Protein AF-A0AA40VVQ8-F1 (afdb_monomer_lite)

Foldseek 3Di:
DDDDDDDDDPPPADDQPDDAQFAFPQAGFHDKDWDQDPPPPPPDHTFIWTWGQGPVHNVDTDIDGSVVTGTDDPVRVVVVVVVVVVVVVVVVVVVVVVVVCVVVVVVPPPPDPDPDDDD

Sequence (119 aa):
MSHLQNITVPSHWPLPKYSLGQPTQKGIIVGIQYYPDDLMALTGSGYWRYAVVDKNDYSEISHLSEQKIQPLTPQEISAELHVEIEAHQQKISILQATFRSVEFGSVELTNTCSNNAQA

pLDDT: mean 81.81, std 18.88, range [38.44, 98.25]

Radius of gyration: 27.86 Å; chains: 1; bounding box: 62×31×94 Å

Organism: NCBI:txid2593771

Secondary structure (DSSP, 8-state):
-------PPPTTSPPPSS-TT-EETTEEEEEEEEEPPPTT-TT---EEEEEEEESS-TT-EEEEEGGG--BPPHHHHHHHHHHHHHHHHHHHHHHHHHHHHHHHHTTGGGSSSS-----

Structure (mmCIF, N/CA/C/O backbone):
data_AF-A0AA40VVQ8-F1
#
_entry.id   AF-A0AA40VVQ8-F1
#
loop_
_atom_site.group_PDB
_atom_site.id
_atom_site.type_symbol
_atom_site.label_atom_id
_atom_site.label_alt_id
_atom_site.label_comp_id
_atom_site.label_asym_id
_atom_site.label_entity_id
_atom_site.label_seq_id
_atom_site.pdbx_PDB_ins_code
_atom_site.Cartn_x
_atom_site.Cartn_y
_atom_site.Cartn_z
_atom_site.occupancy
_atom_site.B_iso_or_equiv
_atom_site.auth_seq_id
_atom_site.auth_comp_id
_atom_site.auth_asym_id
_atom_site.auth_atom_id
_atom_site.pdbx_PDB_model_num
ATOM 1 N N . MET A 1 1 ? -7.291 -21.180 7.375 1.00 38.44 1 MET A N 1
ATOM 2 C CA . MET A 1 1 ? -6.007 -21.244 6.648 1.00 38.44 1 MET A CA 1
ATOM 3 C C . MET A 1 1 ? -6.253 -20.662 5.269 1.00 38.44 1 MET A C 1
ATOM 5 O O . MET A 1 1 ? -6.977 -21.269 4.494 1.00 38.44 1 MET A O 1
ATOM 9 N N . SER A 1 2 ? -5.787 -19.446 5.003 1.00 49.19 2 SER A N 1
ATOM 10 C CA . SER A 1 2 ? -5.876 -18.828 3.677 1.00 49.19 2 SER A CA 1
ATOM 11 C C . SER A 1 2 ? -4.882 -19.520 2.741 1.00 49.19 2 SER A C 1
ATOM 13 O O . SER A 1 2 ? -3.703 -19.641 3.066 1.00 49.19 2 SER A O 1
ATOM 15 N N . HIS A 1 3 ? -5.358 -20.017 1.598 1.00 56.19 3 HIS A N 1
ATOM 16 C CA . HIS A 1 3 ? -4.492 -20.545 0.547 1.00 56.19 3 HIS A CA 1
ATOM 17 C C . HIS A 1 3 ? -3.679 -19.388 -0.045 1.00 56.19 3 HIS A C 1
ATOM 19 O O . HIS A 1 3 ? -4.252 -18.440 -0.578 1.00 56.19 3 HIS A O 1
ATOM 25 N N . LEU A 1 4 ? -2.350 -19.454 0.057 1.00 56.78 4 LEU A N 1
ATOM 26 C CA . LEU A 1 4 ? -1.464 -18.539 -0.658 1.00 56.78 4 LEU A CA 1
ATOM 27 C C . LEU A 1 4 ? -1.548 -18.870 -2.149 1.00 56.78 4 LEU A C 1
ATOM 29 O O . LEU A 1 4 ? -1.084 -19.919 -2.596 1.00 56.78 4 LEU A O 1
ATOM 33 N N . GLN A 1 5 ? -2.188 -17.991 -2.911 1.00 62.41 5 GLN A N 1
ATOM 34 C CA . GLN A 1 5 ? -2.242 -18.094 -4.358 1.00 62.41 5 GLN A CA 1
ATOM 35 C C . GLN A 1 5 ? -0.923 -17.543 -4.911 1.00 62.41 5 GLN A C 1
ATOM 37 O O . GLN A 1 5 ? -0.695 -16.336 -4.916 1.00 62.41 5 GLN A O 1
ATOM 42 N N . ASN A 1 6 ? -0.023 -18.437 -5.325 1.00 69.50 6 ASN A N 1
ATOM 43 C CA . ASN A 1 6 ? 1.221 -18.039 -5.977 1.00 69.50 6 ASN A CA 1
ATOM 44 C C . ASN A 1 6 ? 0.897 -17.468 -7.360 1.00 69.50 6 ASN A C 1
ATOM 46 O O . ASN A 1 6 ? 0.503 -18.198 -8.268 1.00 69.50 6 ASN A O 1
ATOM 50 N N . ILE A 1 7 ? 1.067 -16.158 -7.517 1.00 69.19 7 ILE A N 1
ATOM 51 C CA . ILE A 1 7 ? 0.998 -15.496 -8.817 1.00 69.19 7 ILE A CA 1
ATOM 52 C C . ILE A 1 7 ? 2.348 -15.719 -9.501 1.00 69.19 7 ILE A C 1
ATOM 54 O O . ILE 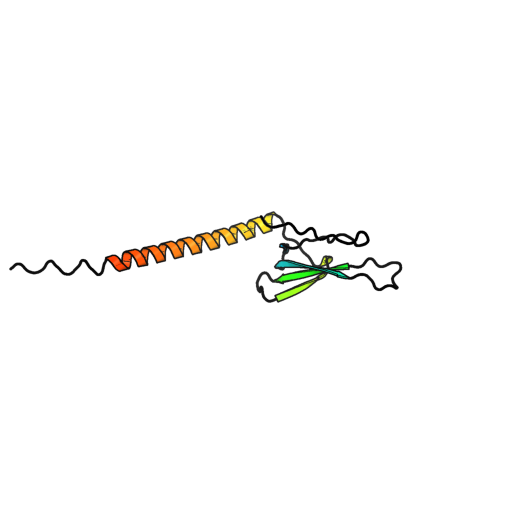A 1 7 ? 3.380 -15.250 -9.024 1.00 69.19 7 ILE A O 1
ATOM 58 N N . THR A 1 8 ? 2.361 -16.469 -10.602 1.00 74.94 8 THR A N 1
ATOM 59 C CA . THR A 1 8 ? 3.577 -16.680 -11.396 1.00 74.94 8 THR A CA 1
ATOM 60 C C . THR A 1 8 ? 3.708 -15.571 -12.431 1.00 74.94 8 THR A C 1
ATOM 62 O O . THR A 1 8 ? 2.871 -15.441 -13.322 1.00 74.94 8 THR A O 1
ATOM 65 N N . VAL A 1 9 ? 4.771 -14.776 -12.322 1.00 80.50 9 VAL A N 1
ATOM 66 C CA . VAL A 1 9 ? 5.149 -13.797 -13.346 1.00 80.50 9 VAL A CA 1
ATOM 67 C C . VAL A 1 9 ? 5.845 -14.541 -14.497 1.00 80.50 9 VAL A C 1
ATOM 69 O O . VAL A 1 9 ? 6.708 -15.380 -14.223 1.00 80.50 9 VAL A O 1
ATOM 72 N N . PRO A 1 10 ? 5.494 -14.280 -15.772 1.00 82.75 10 PRO A N 1
ATOM 73 C CA . PRO A 1 10 ? 6.199 -14.853 -16.913 1.00 82.75 10 PRO A CA 1
ATOM 74 C C . PRO A 1 10 ? 7.710 -14.614 -16.830 1.00 82.75 10 PRO A C 1
ATOM 76 O O . PRO A 1 10 ? 8.155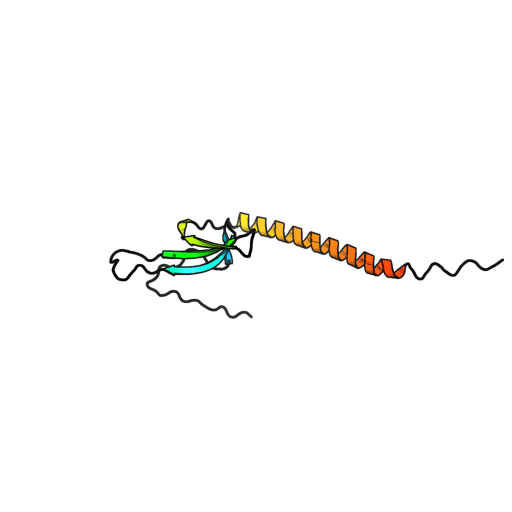 -13.511 -16.532 1.00 82.75 10 PRO A O 1
ATOM 79 N N . SER A 1 11 ? 8.510 -15.634 -17.141 1.00 78.88 11 SER A N 1
ATOM 80 C CA . SER A 1 11 ? 9.973 -15.614 -16.957 1.00 78.88 11 SER A CA 1
ATOM 81 C C . SER A 1 11 ? 10.716 -14.540 -17.758 1.00 78.88 11 SER A C 1
ATOM 83 O O . SER A 1 11 ? 11.844 -14.199 -17.421 1.00 78.88 11 SER A O 1
ATOM 85 N N . HIS A 1 12 ? 10.103 -14.027 -18.824 1.00 81.12 12 HIS A N 1
ATOM 86 C CA . HIS A 1 12 ? 10.668 -12.980 -19.671 1.00 81.12 12 HIS A CA 1
ATOM 87 C C . HIS A 1 12 ? 10.298 -11.565 -19.204 1.00 81.12 12 HIS A C 1
ATOM 89 O O . HIS A 1 12 ? 10.764 -10.596 -19.798 1.00 81.12 12 HIS A O 1
ATOM 95 N N . TRP A 1 13 ? 9.460 -11.425 -18.170 1.00 83.69 13 TRP A N 1
ATOM 96 C CA . TRP A 1 13 ? 9.147 -10.128 -17.573 1.00 83.69 13 TRP A CA 1
ATOM 97 C C . TRP A 1 13 ? 10.117 -9.838 -16.427 1.00 83.69 13 TRP A C 1
ATOM 99 O O . TRP A 1 13 ? 10.438 -10.741 -15.648 1.00 83.69 13 TRP A O 1
ATOM 109 N N . PRO A 1 14 ? 10.573 -8.583 -16.273 1.00 86.06 14 PRO A N 1
ATOM 110 C CA . PRO A 1 14 ? 11.270 -8.190 -15.058 1.00 86.06 14 PRO A CA 1
ATOM 111 C C . PRO A 1 14 ? 10.328 -8.369 -13.866 1.00 86.06 14 PRO A C 1
ATOM 113 O O . PRO A 1 14 ? 9.138 -8.097 -13.982 1.00 86.06 14 PRO A O 1
ATOM 116 N N . LEU A 1 15 ? 10.835 -8.793 -12.709 1.00 88.19 15 LEU A N 1
ATOM 117 C CA . LEU A 1 15 ? 10.009 -8.870 -11.502 1.00 88.19 15 LEU A CA 1
ATOM 118 C C . LEU A 1 15 ? 9.548 -7.466 -11.071 1.00 88.19 15 LEU A C 1
ATOM 120 O O . LEU A 1 15 ? 10.325 -6.515 -11.205 1.00 88.19 15 LEU A O 1
ATOM 124 N N . PRO A 1 16 ? 8.318 -7.313 -10.548 1.00 91.31 16 PRO A N 1
ATOM 125 C CA . PRO A 1 16 ? 7.880 -6.039 -9.997 1.00 91.31 16 PRO A CA 1
ATOM 126 C C . PRO A 1 16 ? 8.716 -5.702 -8.763 1.00 91.31 16 PRO A C 1
ATOM 128 O O . PRO A 1 16 ? 8.986 -6.561 -7.922 1.00 91.31 16 PRO A O 1
ATOM 131 N N . LYS A 1 17 ? 9.116 -4.436 -8.636 1.00 94.31 17 LYS A N 1
ATOM 132 C CA . LYS A 1 17 ? 9.892 -3.970 -7.483 1.00 94.31 17 LYS A CA 1
ATOM 133 C C . LYS A 1 17 ? 9.075 -3.925 -6.189 1.00 94.31 17 LYS A C 1
ATOM 135 O O . LYS A 1 17 ? 9.640 -4.083 -5.108 1.00 94.31 17 LYS A O 1
ATOM 140 N N . TYR A 1 18 ? 7.769 -3.678 -6.291 1.00 95.38 18 TYR A N 1
ATOM 141 C CA . TYR A 1 18 ? 6.875 -3.507 -5.144 1.00 95.38 18 TYR A CA 1
ATOM 142 C C . TYR A 1 18 ? 5.774 -4.566 -5.125 1.00 95.38 18 TYR A C 1
ATOM 144 O O . TYR A 1 18 ? 5.432 -5.140 -6.157 1.00 95.38 18 TYR A O 1
ATOM 152 N N . SER A 1 19 ? 5.221 -4.826 -3.941 1.00 93.31 19 SER A N 1
ATOM 153 C CA . SER A 1 19 ? 4.242 -5.897 -3.709 1.00 93.31 19 SER A CA 1
ATOM 154 C C . SER A 1 19 ? 2.851 -5.363 -3.369 1.00 93.31 19 SER A C 1
ATOM 156 O O . SER A 1 19 ? 2.697 -4.239 -2.895 1.00 93.31 19 SER A O 1
ATOM 158 N N . LEU A 1 20 ? 1.824 -6.191 -3.579 1.00 93.69 20 LEU A N 1
ATOM 159 C CA . LEU A 1 20 ? 0.468 -5.907 -3.102 1.00 93.69 20 LEU A CA 1
ATOM 160 C C . LEU A 1 20 ? 0.458 -5.774 -1.573 1.00 93.69 20 LEU A C 1
ATOM 162 O O . LEU A 1 20 ? 1.167 -6.499 -0.878 1.00 93.69 20 LEU A O 1
ATOM 166 N N . GLY A 1 21 ? -0.343 -4.844 -1.057 1.00 93.56 21 GLY A N 1
ATOM 167 C CA . GLY A 1 21 ? -0.428 -4.529 0.369 1.00 93.56 21 GLY A CA 1
ATOM 168 C C . GLY A 1 21 ? 0.747 -3.710 0.906 1.00 93.56 21 GLY A C 1
ATOM 169 O O . GLY A 1 21 ? 0.736 -3.337 2.075 1.00 93.56 21 GLY A O 1
ATOM 170 N N . GLN A 1 22 ? 1.754 -3.402 0.083 1.00 95.44 22 GLN A N 1
ATOM 171 C CA . GLN A 1 22 ? 2.884 -2.597 0.526 1.00 95.44 22 GLN A CA 1
ATOM 172 C C . GLN A 1 22 ? 2.451 -1.136 0.747 1.00 95.44 22 GLN A C 1
ATOM 174 O O . GLN A 1 22 ? 1.897 -0.521 -0.174 1.00 95.44 22 GLN A O 1
ATOM 179 N N . PRO A 1 23 ? 2.721 -0.557 1.931 1.00 95.38 23 PRO A N 1
ATOM 180 C CA . PRO A 1 23 ? 2.410 0.834 2.209 1.00 95.38 23 PRO A CA 1
ATOM 181 C C . PRO A 1 23 ? 3.433 1.776 1.565 1.00 95.38 23 PRO A C 1
ATOM 183 O O . PRO A 1 23 ? 4.638 1.508 1.480 1.00 95.38 23 PRO A O 1
ATOM 186 N N . THR A 1 24 ? 2.932 2.913 1.107 1.00 96.56 24 THR A N 1
ATOM 187 C CA . THR A 1 24 ? 3.675 3.981 0.441 1.00 96.56 24 THR A CA 1
ATOM 188 C C . THR A 1 24 ? 3.267 5.319 1.041 1.00 96.56 24 THR A C 1
ATOM 190 O O . THR A 1 24 ? 2.208 5.431 1.654 1.00 96.56 24 THR A O 1
ATOM 193 N N . GLN A 1 25 ? 4.042 6.375 0.803 1.00 95.12 25 GLN A N 1
ATOM 194 C CA . GLN A 1 25 ? 3.698 7.715 1.296 1.00 95.12 25 GLN A CA 1
ATOM 195 C C . GLN A 1 25 ? 2.317 8.225 0.834 1.00 95.12 25 GLN A C 1
ATOM 197 O O . GLN A 1 25 ? 1.723 9.076 1.506 1.00 95.12 25 GLN A O 1
ATOM 202 N N . LYS A 1 26 ? 1.813 7.714 -0.301 1.00 94.12 26 LYS A N 1
ATOM 203 C CA . LYS A 1 26 ? 0.500 8.054 -0.873 1.00 94.12 26 LYS A CA 1
ATOM 204 C C . LYS A 1 26 ? -0.632 7.131 -0.412 1.00 94.12 26 LYS A C 1
ATOM 206 O O . LYS A 1 26 ? -1.786 7.509 -0.526 1.00 94.12 26 LYS A O 1
ATOM 211 N N . GLY A 1 27 ? -0.308 5.952 0.113 1.00 95.25 27 GLY A N 1
ATOM 212 C CA . GLY A 1 27 ? -1.273 4.933 0.521 1.00 95.25 27 GLY A CA 1
ATOM 213 C C . GLY A 1 27 ? -0.821 3.527 0.143 1.00 95.25 27 GLY A C 1
ATOM 214 O O . GLY A 1 27 ? 0.381 3.268 0.077 1.00 95.25 27 GLY A O 1
ATOM 215 N N . ILE A 1 28 ? -1.745 2.598 -0.086 1.00 96.31 28 ILE A N 1
ATOM 216 C CA . ILE A 1 28 ? -1.434 1.158 -0.165 1.00 96.31 28 ILE A CA 1
ATOM 217 C C . ILE A 1 28 ? -1.527 0.656 -1.607 1.00 96.31 28 ILE A C 1
ATOM 219 O O . ILE A 1 28 ? -2.479 0.966 -2.324 1.00 96.31 28 ILE A O 1
ATOM 223 N N . ILE A 1 29 ? -0.548 -0.146 -2.039 1.00 97.38 29 ILE A N 1
ATOM 224 C CA . ILE A 1 29 ? -0.576 -0.793 -3.358 1.00 97.38 29 ILE A CA 1
ATOM 225 C C . ILE A 1 29 ? -1.648 -1.889 -3.370 1.00 97.38 29 ILE A C 1
ATOM 227 O O . ILE A 1 29 ? -1.534 -2.884 -2.658 1.00 97.38 29 ILE A O 1
ATOM 231 N N . VAL A 1 30 ? -2.658 -1.743 -4.227 1.00 96.75 30 VAL A N 1
ATOM 232 C CA . VAL A 1 30 ? -3.768 -2.706 -4.381 1.00 96.75 30 VAL A CA 1
ATOM 233 C C . VAL A 1 30 ? -3.795 -3.393 -5.744 1.00 96.75 30 VAL A C 1
ATOM 235 O O . VAL A 1 30 ? -4.546 -4.343 -5.945 1.00 96.75 30 VAL A O 1
ATOM 238 N N . GLY A 1 31 ? -2.968 -2.941 -6.686 1.00 95.12 31 GLY A N 1
ATOM 239 C CA . GLY A 1 31 ? -2.875 -3.535 -8.013 1.00 95.12 31 GLY A CA 1
ATOM 240 C C . GLY A 1 31 ? -1.494 -3.356 -8.619 1.00 95.12 31 GLY A C 1
ATOM 241 O O . GLY A 1 31 ? -0.829 -2.345 -8.395 1.00 95.12 31 GLY A O 1
ATOM 242 N N . ILE A 1 32 ? -1.074 -4.345 -9.402 1.00 94.31 32 ILE A N 1
ATOM 243 C CA . ILE A 1 32 ? 0.192 -4.351 -10.133 1.00 94.31 32 ILE A CA 1
ATOM 244 C C . ILE A 1 32 ? -0.112 -4.814 -11.554 1.00 94.31 32 ILE A C 1
ATOM 246 O O . ILE A 1 32 ? -0.752 -5.846 -11.747 1.00 94.31 32 ILE A O 1
ATOM 250 N N . GLN A 1 33 ? 0.335 -4.052 -12.546 1.00 92.25 33 GLN A N 1
ATOM 251 C CA . GLN A 1 33 ? 0.098 -4.342 -13.954 1.00 92.25 33 GLN A CA 1
ATOM 252 C C . GLN A 1 33 ? 1.381 -4.171 -14.761 1.00 92.25 33 GLN A C 1
ATOM 254 O O . GLN A 1 33 ? 2.057 -3.146 -14.647 1.00 92.25 33 GLN A O 1
ATOM 259 N N . TYR A 1 34 ? 1.694 -5.165 -15.591 1.00 89.56 34 TYR A N 1
ATOM 260 C CA . TYR A 1 34 ? 2.780 -5.086 -16.560 1.00 89.56 34 TYR A CA 1
ATOM 261 C C . TYR A 1 34 ? 2.251 -4.595 -17.903 1.00 89.56 34 TYR A C 1
ATOM 263 O O . TYR A 1 34 ? 1.248 -5.110 -18.400 1.00 89.56 34 TYR A O 1
ATOM 271 N N . TYR A 1 35 ? 2.941 -3.626 -18.490 1.00 86.62 35 TYR A N 1
ATOM 272 C CA . TYR A 1 35 ? 2.711 -3.172 -19.853 1.00 86.62 35 TYR A CA 1
ATOM 273 C C . TYR A 1 35 ? 3.904 -3.624 -20.700 1.00 86.62 35 TYR A C 1
ATOM 275 O O . TYR A 1 35 ? 4.987 -3.052 -20.547 1.00 86.62 35 TYR A O 1
ATOM 283 N N . PRO A 1 36 ? 3.750 -4.663 -21.543 1.00 80.19 36 PRO A N 1
ATOM 284 C CA . 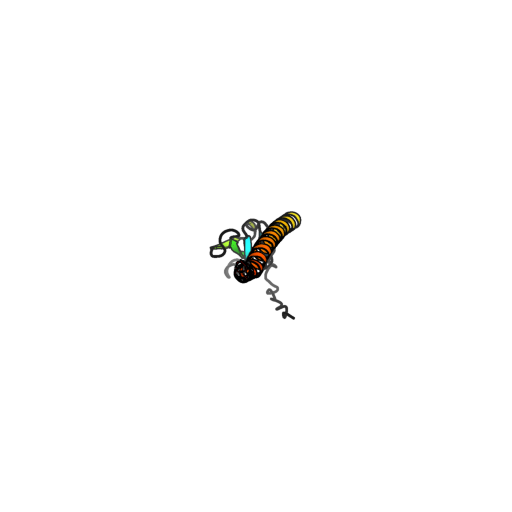PRO A 1 36 ? 4.798 -5.033 -22.484 1.00 80.19 36 PRO A CA 1
ATOM 285 C C . PRO A 1 36 ? 4.998 -3.890 -23.485 1.00 80.19 36 PRO A C 1
ATOM 287 O O . PRO A 1 36 ? 4.029 -3.234 -23.869 1.00 80.19 36 PRO A O 1
ATOM 290 N N . ASP A 1 37 ? 6.241 -3.645 -23.900 1.00 75.31 37 ASP A N 1
ATOM 291 C CA . ASP A 1 37 ? 6.483 -2.748 -25.030 1.00 75.31 37 ASP A CA 1
ATOM 292 C C . ASP A 1 37 ? 5.884 -3.362 -26.302 1.00 75.31 37 ASP A C 1
ATOM 294 O O . ASP A 1 37 ? 5.907 -4.583 -26.490 1.00 75.31 37 ASP A O 1
ATOM 298 N N . ASP A 1 38 ? 5.314 -2.518 -27.164 1.00 64.12 38 ASP A N 1
ATOM 299 C CA . ASP A 1 38 ? 4.705 -2.968 -28.415 1.00 64.12 38 ASP A CA 1
ATOM 300 C C . ASP A 1 38 ? 5.719 -3.755 -29.264 1.00 64.12 38 ASP A C 1
ATOM 302 O O . ASP A 1 38 ? 6.912 -3.440 -29.296 1.00 64.12 38 ASP A O 1
ATOM 306 N N . LEU A 1 39 ? 5.212 -4.759 -29.991 1.00 54.62 39 LEU A N 1
ATOM 307 C CA . LEU A 1 39 ? 5.916 -5.806 -30.763 1.00 54.62 39 LEU A CA 1
ATOM 308 C C . LEU A 1 39 ? 7.040 -5.351 -31.729 1.00 54.62 39 LEU A C 1
ATOM 310 O O . LEU A 1 39 ? 7.677 -6.195 -32.356 1.00 54.62 39 LEU A O 1
ATOM 314 N N . MET A 1 40 ? 7.288 -4.049 -31.873 1.00 52.44 40 MET A N 1
ATOM 315 C CA . MET A 1 40 ? 8.286 -3.448 -32.765 1.00 52.44 40 MET A CA 1
ATOM 316 C C . MET A 1 40 ? 9.541 -2.923 -32.043 1.00 52.44 40 MET A C 1
ATOM 318 O O . MET A 1 40 ? 10.515 -2.561 -32.706 1.00 52.44 40 MET A O 1
ATOM 322 N N . ALA A 1 41 ? 9.563 -2.866 -30.708 1.00 51.00 41 ALA A N 1
ATOM 323 C CA . ALA A 1 41 ? 10.709 -2.340 -29.969 1.00 51.00 41 ALA A CA 1
ATOM 324 C C . ALA A 1 41 ? 11.745 -3.443 -29.689 1.00 51.00 41 ALA A C 1
ATOM 326 O O . ALA A 1 41 ? 11.753 -4.060 -28.628 1.00 51.00 41 ALA A O 1
ATOM 327 N N . LEU A 1 42 ? 12.690 -3.640 -30.614 1.00 47.00 42 LEU A N 1
ATOM 328 C CA . LEU A 1 42 ? 13.867 -4.514 -30.440 1.00 47.00 42 LEU A CA 1
ATOM 329 C C . LEU A 1 42 ? 14.789 -4.123 -29.255 1.00 47.00 42 LEU A C 1
ATOM 331 O O . LEU A 1 42 ? 15.825 -4.752 -29.049 1.00 47.00 42 LEU A O 1
ATOM 335 N N . THR A 1 43 ? 14.450 -3.079 -28.494 1.00 53.50 43 THR A N 1
ATOM 336 C CA . THR A 1 43 ? 15.287 -2.501 -27.432 1.00 53.50 43 THR A CA 1
ATOM 337 C C . THR A 1 43 ? 14.513 -2.076 -26.176 1.00 53.50 43 THR A C 1
ATOM 339 O O . THR A 1 43 ? 15.109 -1.463 -25.294 1.00 53.50 43 THR A O 1
ATOM 342 N N . GLY A 1 44 ? 13.206 -2.337 -26.082 1.00 53.69 44 GLY A N 1
ATOM 343 C CA . GLY A 1 44 ? 12.356 -1.776 -25.028 1.00 53.69 44 GLY A CA 1
ATOM 344 C C . GLY A 1 44 ? 11.942 -2.802 -23.973 1.00 53.69 44 GLY A C 1
ATOM 345 O O . GLY A 1 44 ? 11.241 -3.767 -24.269 1.00 53.69 44 GLY A O 1
ATOM 346 N N . SER A 1 45 ? 12.399 -2.629 -22.732 1.00 67.62 45 SER A N 1
ATOM 347 C CA . SER A 1 45 ? 11.878 -3.390 -21.599 1.00 67.62 45 SER A CA 1
ATOM 348 C C . SER A 1 45 ? 10.520 -2.808 -21.194 1.00 67.62 45 SER A C 1
ATOM 350 O O . SER A 1 45 ? 10.474 -1.662 -20.744 1.00 67.62 45 SER A O 1
ATOM 352 N N . GLY A 1 46 ? 9.439 -3.591 -21.287 1.00 78.94 46 GLY A N 1
ATOM 353 C CA . GLY A 1 46 ? 8.127 -3.182 -20.771 1.00 78.94 46 GLY A CA 1
ATOM 354 C C . GLY A 1 46 ? 8.171 -2.778 -19.291 1.00 78.94 46 GLY A C 1
ATOM 355 O O . GLY A 1 46 ? 9.120 -3.098 -18.569 1.00 78.94 46 GLY A O 1
ATOM 356 N N . TYR A 1 47 ? 7.143 -2.072 -18.823 1.00 87.62 47 TYR A N 1
ATOM 357 C CA . TYR A 1 47 ? 7.163 -1.363 -17.540 1.00 87.62 47 TYR A CA 1
ATOM 358 C C . TYR A 1 47 ? 6.030 -1.762 -16.591 1.00 87.62 47 TYR A C 1
ATOM 360 O O . TYR A 1 47 ? 4.918 -2.105 -16.997 1.00 87.62 47 TYR A O 1
ATOM 368 N N . TRP A 1 48 ? 6.304 -1.643 -15.291 1.00 92.62 48 TRP A N 1
ATOM 369 C CA . TRP A 1 48 ? 5.323 -1.853 -14.230 1.00 92.62 48 TRP A CA 1
ATOM 370 C C . TRP A 1 48 ? 4.536 -0.576 -13.905 1.00 92.62 48 TRP A C 1
ATOM 372 O O . TRP A 1 48 ? 5.084 0.530 -13.797 1.00 92.62 48 TRP A O 1
ATOM 382 N N . ARG A 1 49 ? 3.228 -0.746 -13.703 1.00 94.81 49 ARG A N 1
ATOM 383 C CA . ARG A 1 49 ? 2.303 0.246 -13.146 1.00 94.81 49 ARG A CA 1
ATOM 384 C C . ARG A 1 49 ? 1.665 -0.299 -11.876 1.00 94.81 49 ARG A C 1
ATOM 386 O O . ARG A 1 49 ? 1.316 -1.474 -11.802 1.00 94.81 49 ARG A O 1
ATOM 393 N N . TYR A 1 50 ? 1.473 0.586 -10.910 1.00 96.81 50 TYR A N 1
ATOM 394 C CA . TYR A 1 50 ? 0.955 0.266 -9.587 1.00 96.81 50 TYR A CA 1
ATOM 395 C C . TYR A 1 50 ? -0.311 1.077 -9.330 1.00 96.81 50 TYR A C 1
ATOM 397 O O . TYR A 1 50 ? -0.302 2.297 -9.498 1.00 96.81 50 TYR A O 1
ATOM 405 N N . ALA A 1 51 ? -1.389 0.405 -8.941 1.00 97.38 51 ALA A N 1
ATOM 406 C CA . ALA A 1 51 ? -2.599 1.045 -8.445 1.00 97.38 51 ALA A CA 1
ATOM 407 C C . ALA A 1 51 ? -2.456 1.241 -6.933 1.00 97.38 51 ALA A C 1
ATOM 409 O O . ALA A 1 51 ? -2.219 0.274 -6.204 1.00 97.38 51 ALA A O 1
ATOM 410 N N . VAL A 1 52 ? -2.567 2.486 -6.481 1.00 97.75 52 VAL A N 1
ATOM 411 C CA . VAL A 1 52 ? -2.418 2.888 -5.080 1.00 97.75 52 VAL A CA 1
ATOM 412 C C . VAL A 1 52 ? -3.715 3.532 -4.625 1.00 97.75 52 VAL A C 1
ATOM 414 O O . VAL A 1 52 ? -4.145 4.510 -5.234 1.00 97.75 52 VAL A O 1
ATOM 417 N N . VAL A 1 53 ? -4.323 2.980 -3.578 1.00 97.62 53 VAL A N 1
ATOM 418 C CA . VAL A 1 53 ? -5.458 3.614 -2.893 1.00 97.62 53 VAL A CA 1
ATOM 419 C C . VAL A 1 53 ? -4.924 4.749 -2.032 1.00 97.62 53 VAL A C 1
ATOM 421 O O . VAL A 1 53 ? -3.937 4.532 -1.323 1.00 97.62 53 VAL A O 1
ATOM 424 N N . ASP A 1 54 ? -5.538 5.932 -2.102 1.00 94.19 54 ASP A N 1
ATOM 425 C CA . ASP A 1 54 ? -5.112 7.075 -1.292 1.00 94.19 54 ASP A CA 1
ATOM 426 C C . ASP A 1 54 ? -5.356 6.813 0.201 1.00 94.19 54 ASP A C 1
ATOM 428 O O . ASP A 1 54 ? -6.378 6.261 0.607 1.00 94.19 54 ASP A O 1
ATOM 432 N N . LYS A 1 55 ? -4.398 7.208 1.043 1.00 89.38 55 LYS A N 1
ATOM 433 C CA . LYS A 1 55 ? -4.491 7.015 2.500 1.00 89.38 55 LYS A CA 1
ATOM 434 C C . LYS A 1 55 ? -5.579 7.860 3.176 1.00 89.38 55 LYS A C 1
ATOM 436 O O . LYS A 1 55 ? -5.993 7.535 4.284 1.00 89.38 55 LYS A O 1
ATOM 441 N N . ASN A 1 56 ? -6.008 8.953 2.546 1.00 89.25 56 ASN A N 1
ATOM 442 C CA . ASN A 1 56 ? -7.022 9.866 3.073 1.00 89.25 56 ASN A CA 1
ATOM 443 C C . ASN A 1 56 ? -8.391 9.660 2.411 1.00 89.25 56 ASN A C 1
ATOM 445 O O . ASN A 1 56 ? -9.403 10.026 3.007 1.00 89.25 56 ASN A O 1
ATOM 449 N N . ASP A 1 57 ? -8.431 9.078 1.210 1.00 91.25 57 ASP A N 1
ATOM 450 C CA . ASP A 1 57 ? -9.662 8.760 0.488 1.00 91.25 57 ASP A CA 1
ATOM 451 C C . ASP A 1 57 ? -9.582 7.368 -0.151 1.00 91.25 57 ASP A C 1
ATOM 453 O O . ASP A 1 57 ? -9.056 7.171 -1.246 1.00 91.25 57 ASP A O 1
ATOM 457 N N . TYR A 1 58 ? -10.179 6.388 0.527 1.00 86.88 58 TYR A N 1
ATOM 458 C CA . TYR A 1 58 ? -10.203 4.998 0.072 1.00 86.88 58 TYR A CA 1
ATOM 459 C C . TYR A 1 58 ? -11.011 4.766 -1.217 1.00 86.88 58 TYR A C 1
ATOM 461 O O . TYR A 1 58 ? -10.983 3.658 -1.756 1.00 86.88 58 TYR A O 1
ATOM 469 N N . SER A 1 59 ? -11.748 5.771 -1.706 1.00 91.88 59 SER A N 1
ATOM 470 C CA . SER A 1 59 ? -12.438 5.708 -2.998 1.00 91.88 59 SER A CA 1
ATOM 471 C C . SER A 1 59 ? -11.548 6.116 -4.176 1.00 91.88 59 SER A C 1
ATOM 473 O O . SER A 1 59 ? -11.846 5.761 -5.320 1.00 91.88 59 SER A O 1
ATOM 475 N N . GLU A 1 60 ? -10.436 6.809 -3.912 1.00 94.44 60 GLU A N 1
ATOM 476 C CA . GLU A 1 60 ? -9.513 7.281 -4.937 1.00 94.44 60 GLU A CA 1
ATOM 477 C C . GLU A 1 60 ? -8.399 6.258 -5.204 1.00 94.44 60 GLU A C 1
ATOM 479 O O . GLU A 1 60 ? -7.704 5.793 -4.298 1.00 94.44 60 GLU A O 1
ATOM 484 N N . ILE A 1 61 ? -8.199 5.926 -6.484 1.00 95.88 61 ILE A N 1
ATOM 485 C CA . ILE A 1 61 ? -7.130 5.032 -6.941 1.00 95.88 61 ILE A CA 1
ATOM 486 C C . ILE A 1 61 ? -6.229 5.773 -7.926 1.00 95.88 61 ILE A C 1
ATOM 488 O O . ILE A 1 61 ? -6.635 6.158 -9.022 1.00 95.88 61 ILE A O 1
ATOM 492 N N . SER A 1 62 ? -4.960 5.912 -7.555 1.00 95.06 62 SER A N 1
ATOM 493 C CA . SER A 1 62 ? -3.910 6.486 -8.391 1.00 95.06 62 SER A CA 1
ATOM 494 C C . SER A 1 62 ? -3.123 5.401 -9.128 1.00 95.06 62 SER A C 1
ATOM 496 O O . SER A 1 62 ? -2.597 4.477 -8.512 1.00 95.06 62 SER A O 1
ATOM 498 N N . HIS A 1 63 ? -2.940 5.557 -10.442 1.00 95.44 63 HIS A N 1
ATOM 499 C CA . HIS A 1 63 ? -2.090 4.674 -11.249 1.00 95.44 63 HIS A 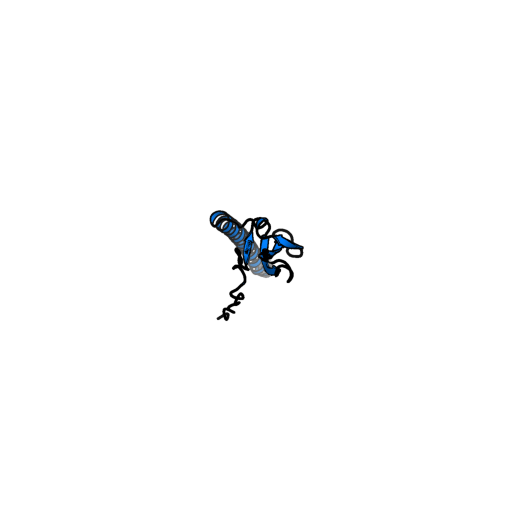CA 1
ATOM 500 C C . HIS A 1 63 ? -0.695 5.280 -11.455 1.00 95.44 63 HIS A C 1
ATOM 502 O O . HIS A 1 63 ? -0.487 6.202 -12.251 1.00 95.44 63 HIS A O 1
ATOM 508 N N . LEU A 1 64 ? 0.296 4.747 -10.745 1.00 95.19 64 LEU A N 1
ATOM 509 C CA . LEU A 1 64 ? 1.649 5.292 -10.674 1.00 95.19 64 LEU A CA 1
ATOM 510 C C . LEU A 1 64 ? 2.650 4.417 -11.439 1.00 95.19 64 LEU A C 1
ATOM 512 O O . LEU A 1 64 ? 2.527 3.197 -11.500 1.00 95.19 64 LEU A O 1
ATOM 516 N N . SER A 1 65 ? 3.649 5.052 -12.053 1.00 94.00 65 SER A N 1
ATOM 517 C CA . SER A 1 65 ? 4.825 4.351 -12.586 1.00 94.00 65 SER A CA 1
ATOM 518 C C . SER A 1 65 ? 5.758 3.942 -11.451 1.00 94.00 65 SER A C 1
ATOM 520 O O . SER A 1 65 ? 5.790 4.619 -10.426 1.00 94.00 65 SER A O 1
ATOM 522 N N . GLU A 1 66 ? 6.572 2.909 -11.661 1.00 92.69 66 GLU A N 1
ATOM 523 C CA . GLU A 1 66 ? 7.478 2.366 -10.637 1.00 92.69 66 GLU A CA 1
ATOM 524 C C . GLU A 1 66 ? 8.353 3.434 -9.953 1.00 92.69 66 GLU A C 1
ATOM 526 O O . GLU A 1 66 ? 8.366 3.523 -8.730 1.00 92.69 66 GLU A O 1
ATOM 531 N N . GLN A 1 67 ? 8.975 4.340 -10.719 1.00 92.94 67 GLN A N 1
ATOM 532 C CA . GLN A 1 67 ? 9.760 5.464 -10.173 1.00 92.94 67 GLN A CA 1
ATOM 533 C C . GLN A 1 67 ? 8.979 6.460 -9.292 1.00 92.94 67 GLN A C 1
ATOM 535 O O . GLN A 1 67 ? 9.590 7.234 -8.561 1.00 92.94 67 GLN A O 1
ATOM 540 N N . LYS A 1 68 ? 7.644 6.494 -9.373 1.00 95.50 68 LYS A N 1
ATOM 541 C CA . LYS A 1 68 ? 6.807 7.400 -8.566 1.00 95.50 68 LYS A CA 1
ATOM 542 C C . LYS A 1 68 ? 6.362 6.769 -7.245 1.00 95.50 68 LYS A C 1
ATOM 544 O O . LYS A 1 68 ? 5.717 7.453 -6.452 1.00 95.50 68 LYS A O 1
ATOM 549 N N . ILE A 1 69 ? 6.684 5.495 -7.014 1.00 96.62 69 ILE A N 1
ATOM 550 C CA . ILE A 1 69 ? 6.395 4.807 -5.758 1.00 96.62 69 ILE A CA 1
ATOM 551 C C . ILE A 1 69 ? 7.472 5.140 -4.730 1.00 96.62 69 ILE A C 1
ATOM 553 O O . ILE A 1 69 ? 8.664 4.937 -4.952 1.00 96.62 69 ILE A O 1
ATOM 557 N N . GLN A 1 70 ? 7.022 5.629 -3.580 1.00 96.94 70 GLN A N 1
ATOM 558 C CA . GLN A 1 70 ? 7.862 5.932 -2.427 1.00 96.94 70 GLN A CA 1
ATOM 559 C C . GLN A 1 70 ? 7.380 5.056 -1.268 1.00 96.94 70 GLN A C 1
ATOM 561 O O . GLN A 1 70 ? 6.380 5.404 -0.633 1.00 96.94 70 GLN A O 1
ATOM 566 N N . PRO A 1 71 ? 7.991 3.873 -1.059 1.00 96.31 71 PRO A N 1
ATOM 567 C CA . PRO A 1 71 ? 7.571 2.961 -0.002 1.00 96.31 71 PRO A CA 1
ATOM 568 C C . PRO A 1 71 ? 7.842 3.586 1.366 1.00 96.31 71 PRO A C 1
ATOM 570 O O . PRO A 1 71 ? 8.831 4.303 1.528 1.00 96.31 71 PRO A O 1
ATOM 573 N N . LEU A 1 72 ? 6.990 3.283 2.343 1.00 96.25 72 LEU A N 1
ATOM 574 C CA . LEU A 1 72 ? 7.297 3.631 3.725 1.00 96.25 72 LEU A CA 1
ATOM 575 C C . LEU A 1 72 ? 8.464 2.784 4.232 1.00 96.25 72 LEU A C 1
ATOM 577 O O . LEU A 1 72 ? 8.609 1.601 3.903 1.00 96.25 72 LEU A O 1
ATOM 581 N N . THR A 1 73 ? 9.297 3.402 5.054 1.00 95.94 73 THR A N 1
ATOM 582 C CA . THR A 1 73 ? 10.343 2.719 5.806 1.00 95.94 73 THR A CA 1
ATOM 583 C C . THR A 1 73 ? 9.732 1.878 6.931 1.00 95.94 73 THR A C 1
ATOM 585 O O . THR A 1 73 ? 8.642 2.185 7.418 1.00 95.94 73 THR A O 1
ATOM 588 N N . PRO A 1 74 ? 10.436 0.843 7.425 1.00 94.81 74 PRO A N 1
ATOM 589 C CA . PRO A 1 74 ? 9.955 0.054 8.561 1.00 94.81 74 PRO A CA 1
ATOM 590 C C . PRO A 1 74 ? 9.630 0.897 9.803 1.00 94.81 74 PRO A C 1
ATOM 592 O O . PRO A 1 74 ? 8.699 0.577 10.539 1.00 94.81 74 PRO A O 1
ATOM 595 N N . GLN A 1 75 ? 10.372 1.987 10.024 1.00 96.88 75 GLN A N 1
ATOM 596 C CA . GLN A 1 75 ? 10.135 2.898 11.140 1.00 96.88 75 GLN A CA 1
ATOM 597 C C . GLN A 1 75 ? 8.841 3.701 10.961 1.00 96.88 75 GLN A C 1
ATOM 599 O O . GLN A 1 75 ? 8.074 3.818 11.911 1.00 96.88 75 GLN A O 1
ATOM 604 N N . GLU A 1 76 ? 8.575 4.214 9.757 1.00 95.44 76 GLU A N 1
ATOM 605 C CA . GLU A 1 76 ? 7.322 4.918 9.448 1.00 95.44 76 GLU A CA 1
ATOM 606 C C . GLU A 1 76 ? 6.116 3.984 9.580 1.00 95.44 76 GLU A C 1
ATOM 608 O O . GLU A 1 76 ? 5.137 4.351 10.222 1.00 95.44 76 GLU A O 1
ATOM 613 N N . ILE A 1 77 ? 6.223 2.752 9.069 1.00 94.50 77 ILE A N 1
ATOM 614 C CA . ILE A 1 77 ? 5.172 1.732 9.211 1.00 94.50 77 ILE A CA 1
ATOM 615 C C . ILE A 1 77 ? 4.900 1.457 10.693 1.00 94.50 77 ILE A C 1
ATOM 617 O O . ILE A 1 77 ? 3.752 1.435 11.126 1.00 94.50 77 ILE A O 1
ATOM 621 N N . SER A 1 78 ? 5.954 1.267 11.492 1.00 96.31 78 SER A N 1
ATOM 622 C CA . SER A 1 78 ? 5.804 1.027 12.929 1.00 96.31 78 SER A CA 1
ATOM 623 C C . SER A 1 78 ? 5.155 2.207 13.650 1.00 96.31 78 SER A C 1
ATOM 625 O O . SER A 1 78 ? 4.378 1.987 14.577 1.00 96.31 78 SER A O 1
ATOM 627 N N . ALA A 1 79 ? 5.484 3.440 13.262 1.00 95.50 79 ALA A N 1
ATOM 628 C CA . ALA A 1 79 ? 4.905 4.638 13.857 1.00 95.50 79 ALA A CA 1
ATOM 629 C C . ALA A 1 79 ? 3.411 4.766 13.520 1.00 95.50 79 ALA A C 1
ATOM 631 O O . ALA A 1 79 ? 2.607 5.016 14.415 1.00 95.50 79 ALA A O 1
ATOM 632 N N . GLU A 1 80 ? 3.033 4.534 12.261 1.00 91.88 80 GLU A N 1
ATOM 633 C CA . GLU A 1 80 ? 1.638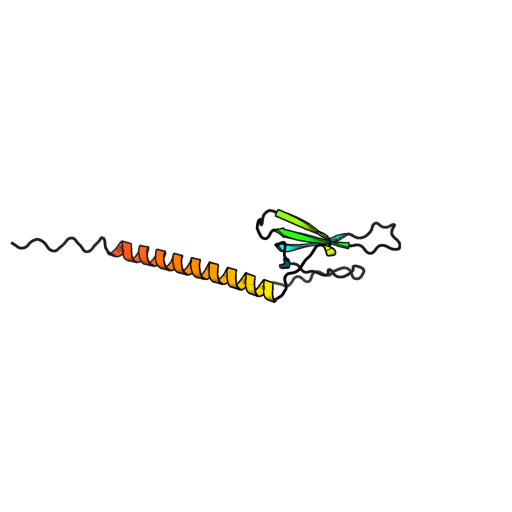 4.583 11.810 1.00 91.88 80 GLU A CA 1
ATOM 634 C C . GLU A 1 80 ? 0.779 3.519 12.506 1.00 91.88 80 GLU A C 1
ATOM 636 O O . GLU A 1 80 ? -0.281 3.836 13.045 1.00 91.88 80 GLU A O 1
ATOM 641 N N . LEU A 1 81 ? 1.293 2.289 12.618 1.00 93.69 81 LEU A N 1
ATOM 642 C CA . LEU A 1 81 ? 0.627 1.221 13.367 1.00 93.69 81 LEU A CA 1
ATOM 643 C C . LEU A 1 81 ? 0.447 1.573 14.846 1.00 93.69 81 LEU A C 1
ATOM 645 O O . LEU A 1 81 ? -0.591 1.261 15.424 1.00 93.69 81 LEU A O 1
ATOM 649 N N . HIS A 1 82 ? 1.436 2.213 15.475 1.00 97.50 82 HIS A N 1
ATOM 650 C CA . HIS A 1 82 ? 1.330 2.599 16.882 1.00 97.50 82 HIS A CA 1
ATOM 651 C C . HIS A 1 82 ? 0.209 3.619 17.098 1.00 97.50 82 HIS A C 1
ATOM 653 O O . HIS A 1 82 ? -0.643 3.417 17.961 1.00 97.50 82 HIS A O 1
ATOM 659 N N . VAL A 1 83 ? 0.160 4.655 16.255 1.00 95.81 83 VAL A N 1
ATOM 660 C CA . VAL A 1 83 ? -0.897 5.677 16.283 1.00 95.81 83 VAL A CA 1
ATOM 661 C C . VAL A 1 83 ? -2.274 5.049 16.065 1.00 95.81 83 VAL A C 1
ATOM 663 O O . VAL A 1 83 ? -3.227 5.367 16.780 1.00 95.81 83 VAL A O 1
ATOM 666 N N . GLU A 1 84 ? -2.394 4.132 15.104 1.00 94.44 84 GLU A N 1
ATOM 667 C CA . GLU A 1 84 ? -3.655 3.443 14.844 1.00 94.44 84 GLU A CA 1
ATOM 668 C C . GLU A 1 84 ? -4.092 2.587 16.043 1.00 94.44 84 GLU A C 1
ATOM 670 O O . GLU A 1 84 ? -5.261 2.630 16.440 1.00 94.44 84 GLU A O 1
ATOM 675 N N . ILE A 1 85 ? -3.170 1.843 16.659 1.00 97.94 85 ILE A N 1
ATOM 676 C CA . ILE A 1 85 ? -3.447 1.027 17.848 1.00 97.94 85 ILE A CA 1
ATOM 677 C C . ILE A 1 85 ? -3.938 1.903 19.005 1.00 97.94 85 ILE A C 1
ATOM 679 O O . ILE A 1 85 ? -4.968 1.586 19.605 1.00 97.94 85 ILE A O 1
ATOM 683 N N . GLU A 1 86 ? -3.251 3.007 19.301 1.00 98.19 86 GLU A N 1
ATOM 684 C CA . GLU A 1 86 ? -3.631 3.932 20.376 1.00 98.19 86 GLU A CA 1
ATOM 685 C C . GLU A 1 86 ? -5.033 4.515 20.154 1.00 98.19 86 GLU A C 1
ATOM 687 O O . GLU A 1 86 ? -5.874 4.500 21.060 1.00 98.19 86 GLU A O 1
ATOM 692 N N . ALA A 1 87 ? -5.336 4.951 18.927 1.00 96.94 87 ALA A N 1
ATOM 693 C CA . ALA A 1 87 ? -6.652 5.480 18.579 1.00 96.94 87 ALA A CA 1
ATOM 694 C C . ALA A 1 87 ? -7.769 4.441 18.794 1.00 96.94 87 ALA A C 1
ATOM 696 O O . ALA A 1 87 ? -8.848 4.766 19.304 1.00 96.94 87 ALA A O 1
ATOM 697 N N . HIS A 1 88 ? -7.526 3.177 18.434 1.00 97.81 88 HIS A N 1
ATOM 698 C CA . HIS A 1 88 ? -8.483 2.093 18.667 1.00 97.81 88 HIS A CA 1
ATOM 699 C C . HIS A 1 88 ? -8.641 1.765 20.154 1.00 97.81 88 HIS A C 1
ATOM 701 O O . HIS A 1 88 ? -9.768 1.590 20.621 1.00 97.81 88 HIS A O 1
ATOM 707 N N . GLN A 1 89 ? -7.550 1.738 20.919 1.00 98.25 89 GLN A N 1
ATOM 708 C CA . GLN A 1 89 ? -7.594 1.525 22.369 1.00 98.25 89 GLN A CA 1
ATOM 709 C C . GLN A 1 89 ? -8.398 2.617 23.087 1.00 98.25 89 GLN A C 1
ATOM 711 O O . GLN A 1 89 ? -9.191 2.320 23.988 1.00 98.25 89 GLN A O 1
ATOM 716 N N . GLN A 1 90 ? -8.263 3.871 22.651 1.00 97.81 90 GLN A N 1
ATOM 717 C CA . GLN A 1 90 ? -9.055 4.976 23.179 1.00 97.81 90 GLN A CA 1
ATOM 718 C C . GLN A 1 90 ? -10.549 4.805 22.871 1.00 97.81 90 GLN A C 1
ATOM 720 O O . GLN A 1 90 ? -11.378 4.917 23.777 1.00 97.81 90 GLN A O 1
ATOM 725 N N . LYS A 1 91 ? -10.909 4.475 21.621 1.00 97.62 91 LYS A N 1
ATOM 726 C CA . LYS A 1 91 ? -12.306 4.200 21.235 1.00 97.62 91 LYS A CA 1
ATOM 727 C C . LYS A 1 91 ? -12.908 3.067 22.068 1.00 97.62 91 LYS A C 1
ATOM 729 O O . LYS A 1 91 ? -14.024 3.205 22.564 1.00 97.62 91 LYS A O 1
ATOM 734 N N . ILE A 1 92 ? -12.162 1.978 22.263 1.00 97.62 92 ILE A N 1
ATOM 735 C CA . ILE A 1 92 ? -12.593 0.840 23.086 1.00 97.62 92 ILE A CA 1
ATOM 736 C C . ILE A 1 92 ? -12.862 1.293 24.524 1.00 97.62 92 ILE A C 1
ATOM 738 O O . ILE A 1 92 ? -13.916 0.979 25.072 1.00 97.62 92 ILE A O 1
ATOM 742 N N . SER A 1 93 ? -11.953 2.071 25.114 1.00 97.19 93 SER A N 1
ATOM 743 C CA . SER A 1 93 ? -12.086 2.560 26.493 1.00 97.19 93 SER A CA 1
ATOM 744 C C . SER A 1 93 ? -13.330 3.433 26.688 1.00 97.19 93 SER A C 1
ATOM 746 O O . SER A 1 93 ? -14.057 3.273 27.669 1.00 97.19 93 SER A O 1
ATOM 748 N N . ILE A 1 94 ? -13.613 4.325 25.732 1.00 96.31 94 ILE A N 1
ATOM 749 C CA . ILE A 1 94 ? -14.818 5.168 25.744 1.00 96.31 94 ILE A CA 1
ATOM 750 C C . ILE A 1 94 ? -16.077 4.300 25.658 1.00 96.31 94 ILE A C 1
ATOM 752 O O . ILE A 1 94 ? -16.973 4.441 26.488 1.00 96.31 94 ILE A O 1
ATOM 756 N N . LEU A 1 95 ? -16.130 3.369 24.701 1.00 96.19 95 LEU A N 1
ATOM 757 C CA . LEU A 1 95 ? -17.280 2.478 24.521 1.00 96.19 95 LEU A CA 1
ATOM 758 C C . LEU A 1 95 ? -17.547 1.624 25.768 1.00 96.19 95 LEU A C 1
ATOM 760 O O . LEU A 1 95 ? -18.698 1.474 26.173 1.00 96.19 95 LEU A O 1
ATOM 764 N N . GLN A 1 96 ? -16.497 1.109 26.412 1.00 95.56 96 GLN A N 1
ATOM 765 C CA . GLN A 1 96 ? -16.610 0.351 27.661 1.00 95.56 96 GLN A CA 1
ATOM 766 C C . GLN A 1 96 ? -17.182 1.196 28.804 1.00 95.56 96 GLN A C 1
ATOM 768 O O . GLN A 1 96 ? -18.018 0.710 29.568 1.00 95.56 96 GLN A O 1
ATOM 773 N N . ALA A 1 97 ? -16.758 2.458 28.921 1.00 92.50 97 ALA A N 1
ATOM 774 C CA . ALA A 1 97 ? -17.291 3.373 29.923 1.00 92.50 97 ALA A CA 1
ATOM 775 C C . ALA A 1 97 ? -18.777 3.672 29.674 1.00 92.50 97 ALA A C 1
ATOM 777 O O . ALA A 1 97 ? -19.580 3.556 30.597 1.00 92.50 97 ALA A O 1
ATOM 778 N N . THR A 1 98 ? -19.160 3.976 28.427 1.00 91.31 98 THR A N 1
ATOM 779 C CA . THR A 1 98 ? -20.564 4.214 28.054 1.00 91.31 98 THR A CA 1
ATOM 780 C C . THR A 1 98 ? -21.435 2.996 28.333 1.00 91.31 98 THR A C 1
ATOM 782 O O . THR A 1 98 ? -22.504 3.135 28.921 1.00 91.31 98 THR A O 1
ATOM 785 N N . PHE A 1 99 ? -20.975 1.802 27.958 1.00 92.00 99 PHE A N 1
ATOM 786 C CA . PHE A 1 99 ? -21.716 0.566 28.192 1.00 92.00 99 PHE A CA 1
ATOM 787 C C . PHE A 1 99 ? -21.968 0.334 29.686 1.00 92.00 99 PHE A C 1
ATOM 789 O O . PHE A 1 99 ? -23.107 0.112 30.093 1.00 92.00 99 PHE A O 1
ATOM 796 N N . ARG A 1 100 ? -20.931 0.497 30.519 1.00 88.25 100 ARG A N 1
ATOM 797 C CA . ARG A 1 100 ? -21.059 0.404 31.978 1.00 88.25 100 ARG A CA 1
ATOM 798 C C . ARG A 1 100 ? -22.062 1.430 32.515 1.00 88.25 100 ARG A C 1
ATOM 800 O O . ARG A 1 100 ? -22.925 1.081 33.308 1.00 88.25 100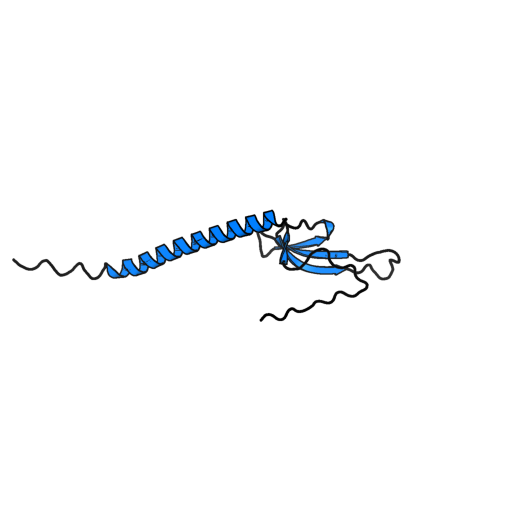 ARG A O 1
ATOM 807 N N . SER A 1 101 ? -22.006 2.684 32.072 1.00 79.25 101 SER A N 1
ATOM 808 C CA . SER A 1 101 ? -22.966 3.706 32.513 1.00 79.25 101 SER A CA 1
ATOM 809 C C . SER A 1 101 ? -24.419 3.386 32.134 1.00 79.25 101 SER A C 1
ATOM 811 O O . SER A 1 101 ? -25.317 3.734 32.893 1.00 79.25 101 SER A O 1
ATOM 813 N N . VAL A 1 102 ? -24.670 2.700 31.012 1.00 82.12 102 VAL A N 1
ATOM 814 C CA . VAL A 1 102 ? -26.024 2.266 30.607 1.00 82.12 102 VAL A CA 1
ATOM 815 C C . VAL A 1 102 ? -26.514 1.066 31.428 1.00 82.12 102 VAL A C 1
ATOM 817 O O . VAL A 1 102 ? -27.679 1.046 31.835 1.00 82.12 102 VAL A O 1
ATOM 820 N N . GLU A 1 103 ? -25.640 0.099 31.729 1.00 71.12 103 GLU A N 1
ATOM 821 C CA . GLU A 1 103 ? -25.972 -1.026 32.619 1.00 71.12 103 GLU A CA 1
ATOM 822 C C . GLU A 1 103 ? -26.312 -0.549 34.038 1.00 71.12 103 GLU A C 1
ATOM 824 O O . GLU A 1 103 ? -27.306 -0.987 34.614 1.00 71.12 103 GLU A O 1
ATOM 829 N N . PHE A 1 104 ? -25.537 0.389 34.588 1.00 56.47 104 PHE A N 1
ATOM 830 C CA . PHE A 1 104 ? -25.754 0.896 35.947 1.00 56.47 104 PHE A CA 1
ATOM 831 C C . PHE A 1 104 ? -26.832 1.991 36.030 1.00 56.47 104 PHE A C 1
ATOM 833 O O . PHE A 1 104 ? -27.532 2.073 37.037 1.00 56.47 104 PHE A O 1
ATOM 840 N N . GLY A 1 105 ? -27.052 2.771 34.966 1.00 51.84 105 GLY A N 1
ATOM 841 C CA . GLY A 1 105 ? -28.130 3.768 34.897 1.00 51.84 105 GLY A CA 1
ATOM 842 C C . GLY A 1 105 ? -29.541 3.167 34.842 1.00 51.84 105 GLY A C 1
ATOM 843 O O . GLY A 1 105 ? -30.509 3.848 35.169 1.00 51.84 105 GLY A O 1
ATOM 844 N N . SER A 1 106 ? -29.673 1.883 34.487 1.00 50.75 106 SER A N 1
ATOM 845 C CA . SER A 1 106 ? -30.959 1.166 34.522 1.00 50.75 106 SER A CA 1
ATOM 846 C C . SER A 1 106 ? -31.311 0.604 35.908 1.00 50.75 106 SER A C 1
ATOM 848 O O . SER A 1 106 ? -32.468 0.268 36.149 1.00 50.75 106 SER A O 1
ATOM 850 N N . VAL A 1 107 ? -30.347 0.509 36.834 1.00 50.50 107 VAL A N 1
ATOM 851 C CA . VAL A 1 107 ? -30.547 -0.095 38.169 1.00 50.50 107 VAL A CA 1
ATOM 852 C C . VAL A 1 107 ? -30.995 0.936 39.219 1.00 50.50 107 VAL A C 1
ATOM 854 O O . VAL A 1 107 ? -31.613 0.573 40.217 1.00 50.50 107 VAL A O 1
ATOM 857 N N . GLU A 1 108 ? -30.762 2.234 39.003 1.00 47.56 108 GLU A N 1
ATOM 858 C CA . GLU A 1 108 ? -31.079 3.272 40.002 1.00 47.56 108 GLU A CA 1
ATOM 859 C C . GLU A 1 108 ? -32.537 3.773 39.991 1.00 47.56 108 GLU A C 1
ATOM 861 O O . GLU A 1 108 ? -32.959 4.425 40.946 1.00 47.56 108 GLU A O 1
ATOM 866 N N . LEU A 1 109 ? -33.354 3.432 38.986 1.00 48.22 109 LEU A N 1
ATOM 867 C CA . LEU A 1 109 ? -34.754 3.891 38.919 1.00 48.22 109 LEU A CA 1
ATOM 868 C C . LEU A 1 109 ? -35.760 3.031 39.710 1.00 48.22 109 LEU A C 1
ATOM 870 O O . LEU A 1 109 ? -36.937 3.385 39.752 1.00 48.22 109 LEU A O 1
ATOM 874 N N . THR A 1 110 ? -35.346 1.939 40.366 1.00 46.84 110 THR A N 1
ATOM 875 C CA . THR A 1 110 ? -36.286 1.047 41.083 1.00 46.84 110 THR A CA 1
ATOM 876 C C . THR A 1 110 ? -36.225 1.104 42.612 1.00 46.84 110 THR A C 1
ATOM 878 O O . THR A 1 110 ? -37.058 0.467 43.249 1.00 46.84 110 THR A O 1
ATOM 881 N N . ASN A 1 111 ? -35.310 1.864 43.233 1.00 50.94 111 ASN A N 1
ATOM 882 C CA . ASN A 1 111 ? -35.063 1.758 44.687 1.00 50.94 111 ASN A CA 1
ATOM 883 C C . ASN A 1 111 ? -35.436 2.976 45.558 1.00 50.94 111 ASN A C 1
ATOM 885 O O . ASN A 1 111 ? -35.059 3.009 46.728 1.00 50.94 111 ASN A O 1
ATOM 889 N N . THR A 1 112 ? -36.207 3.956 45.074 1.00 44.88 112 THR A N 1
ATOM 890 C CA . THR A 1 112 ? -36.517 5.175 45.864 1.00 44.88 112 THR A CA 1
ATOM 891 C C . THR A 1 112 ? -37.970 5.355 46.319 1.00 44.88 112 THR A C 1
ATOM 893 O O . THR A 1 112 ? -38.280 6.365 46.947 1.00 44.88 112 THR A O 1
ATOM 896 N N . CYS A 1 113 ? -38.862 4.374 46.145 1.00 45.94 113 CYS A N 1
ATOM 897 C CA . CYS A 1 113 ? -40.236 4.464 46.662 1.00 45.94 113 CYS A CA 1
ATOM 898 C C . CYS A 1 113 ? -40.567 3.340 47.653 1.00 45.94 113 CYS A C 1
ATOM 900 O O . CYS A 1 113 ? -41.287 2.418 47.293 1.00 45.94 113 CYS A O 1
ATOM 902 N N . SER A 1 114 ? -40.088 3.405 48.904 1.00 48.06 114 SER A N 1
ATOM 903 C CA . SER A 1 114 ? -40.757 2.627 49.970 1.00 48.06 114 SER A CA 1
ATOM 904 C C . SER A 1 114 ? -40.609 3.101 51.423 1.00 48.06 114 SER A C 1
ATOM 906 O O . SER A 1 114 ? -41.235 2.492 52.284 1.00 48.06 114 SER A O 1
ATOM 908 N N . ASN A 1 115 ? -39.877 4.172 51.748 1.00 48.66 115 ASN A N 1
ATOM 909 C CA . ASN A 1 115 ? -39.720 4.592 53.150 1.00 48.66 115 ASN A CA 1
ATOM 910 C C . ASN A 1 115 ? -40.207 6.027 53.367 1.00 48.66 115 ASN A C 1
ATOM 912 O O . ASN A 1 115 ? -39.408 6.948 53.473 1.00 48.66 115 ASN A O 1
ATOM 916 N N . ASN A 1 116 ? -41.528 6.205 53.404 1.00 49.69 116 ASN A N 1
ATOM 917 C CA . ASN A 1 116 ? -42.177 7.305 54.122 1.00 49.69 116 ASN A CA 1
ATOM 918 C C . ASN A 1 116 ? -43.655 6.963 54.356 1.00 49.69 116 ASN A C 1
ATOM 920 O O . ASN A 1 116 ? -44.551 7.471 53.688 1.00 49.69 116 ASN A O 1
ATOM 924 N N . ALA A 1 117 ? -43.901 6.054 55.296 1.00 46.00 117 ALA A N 1
ATOM 925 C CA . ALA A 1 117 ? -45.200 5.893 55.936 1.00 46.00 117 ALA A CA 1
ATOM 926 C C . ALA A 1 117 ? -45.007 5.165 57.268 1.00 46.00 117 ALA A C 1
ATOM 928 O O . ALA A 1 117 ? -45.179 3.955 57.341 1.00 46.00 117 ALA A O 1
ATOM 929 N N . GLN A 1 118 ? -44.635 5.903 58.312 1.00 40.31 118 GLN A N 1
ATOM 930 C CA . GLN A 1 118 ? -45.024 5.575 59.681 1.00 40.31 118 GLN A CA 1
ATOM 931 C C . GLN A 1 118 ? -45.005 6.865 60.508 1.00 40.31 118 GLN A C 1
ATOM 933 O O . GLN A 1 118 ? -43.950 7.433 60.785 1.00 40.31 118 GLN A O 1
ATOM 938 N N . ALA A 1 119 ? -46.226 7.347 60.749 1.00 39.50 119 ALA A N 1
ATOM 939 C CA . ALA A 1 119 ? -46.600 8.364 61.722 1.00 39.50 119 ALA A CA 1
ATOM 940 C C . ALA A 1 119 ? -46.680 7.753 63.128 1.00 39.50 119 ALA A C 1
ATOM 942 O O . ALA A 1 119 ? -46.867 6.514 63.208 1.00 39.50 119 ALA A O 1
#